Protein AF-A0A6A3Q837-F1 (afdb_monomer_lite)

Foldseek 3Di:
DDDPPDPPQADPVNVVLLVVLCVVQVDPDLVSLQVSQVSSQVPDDPPHDRDGSVNVVD

Organism: NCBI:txid53985

pLDDT: mean 74.54, std 13.24, range [38.47, 87.38]

Sequence (58 aa):
MTKRQGSSNYTISEMKCLLALVQRYLPASKTDWDLVAAAYNTRKEPRWKTRNAVSLTR

Structure (mmCIF, N/CA/C/O backbone):
data_AF-A0A6A3Q837-F1
#
_entry.id   AF-A0A6A3Q837-F1
#
loop_
_atom_site.group_PDB
_atom_site.id
_atom_site.type_symbol
_atom_site.label_atom_id
_atom_site.label_alt_id
_atom_site.label_comp_id
_atom_site.label_asym_id
_atom_site.label_entity_id
_atom_site.label_seq_id
_atom_site.pdbx_PDB_ins_code
_atom_site.Cartn_x
_atom_site.Cartn_y
_atom_site.Cartn_z
_atom_site.occupancy
_atom_site.B_iso_or_equiv
_atom_site.auth_seq_id
_atom_site.auth_comp_id
_atom_site.auth_asym_id
_atom_site.auth_atom_id
_atom_site.pdbx_PDB_model_num
ATOM 1 N N . MET A 1 1 ? 17.724 24.092 -15.646 1.00 38.47 1 MET A N 1
ATOM 2 C CA . MET A 1 1 ? 16.910 22.854 -15.641 1.00 38.47 1 MET A CA 1
ATOM 3 C C . MET A 1 1 ? 16.550 22.526 -14.200 1.00 38.47 1 MET A C 1
ATOM 5 O O . MET A 1 1 ? 17.432 22.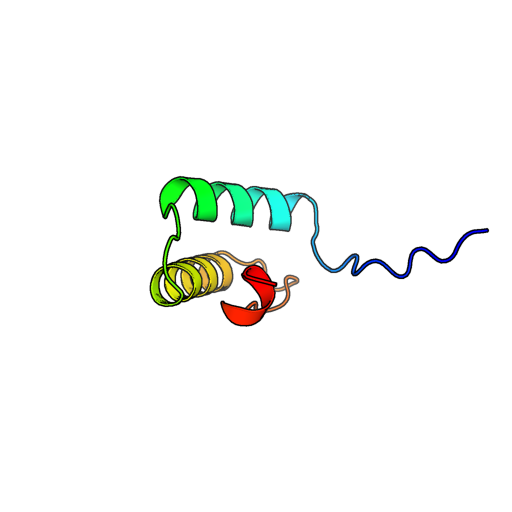240 -13.402 1.00 38.47 1 MET A O 1
ATOM 9 N N . THR A 1 2 ? 15.285 22.704 -13.834 1.00 41.75 2 THR A N 1
ATOM 10 C CA . THR A 1 2 ? 14.773 22.602 -12.462 1.00 41.75 2 THR A CA 1
ATOM 11 C C . THR A 1 2 ? 14.899 21.175 -11.927 1.00 41.75 2 THR A C 1
ATOM 13 O O . THR A 1 2 ? 14.449 20.217 -12.553 1.00 41.75 2 THR A O 1
ATOM 16 N N . LYS A 1 3 ? 15.535 21.044 -10.757 1.00 47.41 3 LYS A N 1
ATOM 17 C CA . LYS A 1 3 ? 15.722 19.791 -10.022 1.00 47.41 3 LYS A CA 1
ATOM 18 C C . LYS A 1 3 ? 14.368 19.120 -9.762 1.00 47.41 3 LYS A C 1
ATOM 20 O O . LYS A 1 3 ? 13.651 19.514 -8.848 1.00 47.41 3 LYS A O 1
ATOM 25 N N . ARG A 1 4 ? 14.028 18.068 -10.513 1.00 49.22 4 ARG A N 1
ATOM 26 C CA . ARG A 1 4 ? 12.950 17.141 -10.133 1.00 49.22 4 ARG A CA 1
ATOM 27 C C . ARG A 1 4 ? 13.479 16.199 -9.050 1.00 49.22 4 ARG A C 1
ATOM 29 O O . ARG A 1 4 ? 13.727 15.027 -9.298 1.00 49.22 4 ARG A O 1
ATOM 36 N N . GLN A 1 5 ? 13.669 16.716 -7.836 1.00 46.22 5 GLN A N 1
ATOM 37 C CA . GLN A 1 5 ? 13.833 15.896 -6.629 1.00 46.22 5 GLN A CA 1
ATOM 38 C C . GLN A 1 5 ? 12.466 15.354 -6.185 1.00 46.22 5 GLN A C 1
ATOM 40 O O . GLN A 1 5 ? 12.009 15.589 -5.074 1.00 46.22 5 GLN A O 1
ATOM 45 N N . GLY A 1 6 ? 11.790 14.650 -7.090 1.00 41.72 6 GLY A N 1
ATOM 46 C CA . GLY A 1 6 ? 10.570 13.911 -6.811 1.00 41.72 6 GLY A CA 1
ATOM 47 C C . GLY A 1 6 ? 10.864 12.440 -7.037 1.00 41.72 6 GLY A C 1
ATOM 48 O O . GLY A 1 6 ? 11.178 12.046 -8.157 1.00 41.72 6 GLY A O 1
ATOM 49 N N . SER A 1 7 ? 10.810 11.658 -5.963 1.00 48.94 7 SER A N 1
ATOM 50 C CA . SER A 1 7 ? 10.887 10.195 -5.914 1.00 48.94 7 SER A CA 1
ATOM 51 C C . SER A 1 7 ? 10.227 9.515 -7.131 1.00 48.94 7 SER A C 1
ATOM 53 O O . SER A 1 7 ? 9.060 9.145 -7.093 1.00 48.94 7 SER A O 1
ATOM 55 N N . SER A 1 8 ? 10.967 9.311 -8.225 1.00 51.34 8 SER A N 1
ATOM 56 C CA . SER A 1 8 ? 10.482 8.587 -9.414 1.00 51.34 8 SER A CA 1
ATOM 57 C C . SER A 1 8 ? 10.636 7.076 -9.224 1.00 51.34 8 SER A C 1
ATOM 59 O O . SER A 1 8 ? 11.125 6.370 -10.097 1.00 51.34 8 SER A O 1
ATOM 61 N N . ASN A 1 9 ? 10.289 6.572 -8.036 1.00 63.91 9 ASN A N 1
ATOM 62 C CA . ASN A 1 9 ? 10.457 5.162 -7.688 1.00 63.91 9 ASN A CA 1
ATOM 63 C C . ASN A 1 9 ? 9.266 4.288 -8.105 1.00 63.91 9 ASN A C 1
ATOM 65 O O . ASN A 1 9 ? 9.342 3.085 -7.889 1.00 63.91 9 ASN A O 1
ATOM 69 N N . TYR A 1 10 ? 8.192 4.863 -8.649 1.00 67.25 10 TYR A N 1
ATOM 70 C CA . TYR A 1 10 ? 6.995 4.132 -9.058 1.00 67.25 10 TYR A CA 1
ATOM 71 C C . TYR A 1 10 ? 6.886 4.149 -10.583 1.00 67.25 10 TYR A C 1
ATOM 73 O O . TYR A 1 10 ? 6.816 5.214 -11.196 1.00 67.25 10 TYR A O 1
ATOM 81 N N . THR A 1 11 ? 6.876 2.971 -11.207 1.00 77.69 11 THR A N 1
ATOM 82 C CA . THR A 1 11 ? 6.542 2.857 -12.635 1.00 77.69 11 THR A CA 1
ATOM 83 C C . THR A 1 11 ? 5.037 3.043 -12.844 1.00 77.69 11 THR A C 1
ATOM 85 O O . THR A 1 11 ? 4.249 2.863 -11.918 1.00 77.69 11 THR A O 1
ATOM 88 N N . ILE A 1 12 ? 4.600 3.362 -14.067 1.00 80.25 12 ILE A N 1
ATOM 89 C CA . ILE A 1 12 ? 3.163 3.494 -14.384 1.00 80.25 12 ILE A CA 1
ATOM 90 C C . ILE A 1 12 ? 2.406 2.195 -14.052 1.00 80.25 12 ILE A C 1
ATOM 92 O O . ILE A 1 12 ? 1.292 2.242 -13.535 1.00 80.25 12 ILE A O 1
ATOM 96 N N . SER A 1 13 ? 3.019 1.035 -14.302 1.00 80.75 13 SER A N 1
ATOM 97 C CA . SER A 1 13 ? 2.463 -0.272 -13.932 1.00 80.75 13 SER A CA 1
ATOM 98 C C . SER A 1 13 ? 2.351 -0.443 -12.415 1.00 80.75 13 SER A C 1
ATOM 100 O O . SER A 1 13 ? 1.322 -0.912 -11.931 1.00 80.75 13 SER A O 1
ATOM 102 N N . GLU A 1 14 ? 3.371 -0.001 -11.669 1.00 80.88 14 GLU A N 1
ATOM 103 C CA . GLU A 1 14 ? 3.386 0.000 -10.200 1.00 80.88 14 GLU A CA 1
ATOM 104 C C . GLU A 1 14 ? 2.238 0.854 -9.642 1.00 80.88 14 GLU A C 1
ATOM 106 O O . GLU A 1 14 ? 1.469 0.394 -8.800 1.00 80.88 14 GLU A O 1
ATOM 111 N N . MET A 1 15 ? 2.057 2.063 -10.188 1.00 82.19 15 MET A N 1
ATOM 112 C CA . MET A 1 15 ? 0.976 2.976 -9.808 1.00 82.19 15 MET A CA 1
ATOM 113 C C . MET A 1 15 ? -0.407 2.409 -10.133 1.00 82.19 15 MET A C 1
ATOM 115 O O . MET A 1 15 ? -1.294 2.471 -9.290 1.00 82.19 15 MET A O 1
ATOM 119 N N . LYS A 1 16 ? -0.605 1.826 -11.323 1.00 85.44 16 LYS A N 1
ATOM 120 C CA . LYS A 1 16 ? -1.885 1.198 -11.695 1.00 85.44 16 LYS A CA 1
ATOM 121 C C . LYS A 1 16 ? -2.227 0.025 -10.777 1.00 85.44 16 LYS A C 1
ATOM 123 O O . LYS A 1 16 ? -3.382 -0.123 -10.388 1.00 85.44 16 LYS A O 1
ATOM 128 N N . CYS A 1 17 ? -1.232 -0.785 -10.413 1.00 84.06 17 CYS A N 1
ATOM 129 C CA . CYS A 1 17 ? -1.419 -1.906 -9.496 1.00 84.06 17 CYS A CA 1
ATOM 130 C C . CYS A 1 17 ? -1.783 -1.413 -8.088 1.00 84.06 17 CYS A C 1
ATOM 132 O O . CYS A 1 17 ? -2.771 -1.868 -7.517 1.00 84.06 17 CYS A O 1
ATOM 134 N N . LEU A 1 18 ? -1.047 -0.425 -7.565 1.00 83.19 18 LEU A N 1
ATOM 135 C CA . LEU A 1 18 ? -1.346 0.201 -6.275 1.00 83.19 18 LEU A CA 1
ATOM 136 C C . LEU A 1 18 ? -2.730 0.851 -6.261 1.00 83.19 18 LEU A C 1
ATOM 138 O O . LEU A 1 18 ? -3.480 0.633 -5.319 1.00 83.19 18 LEU A O 1
ATOM 142 N N . LEU A 1 19 ? -3.105 1.582 -7.312 1.00 85.50 19 LEU A N 1
ATOM 143 C CA . LEU A 1 19 ? -4.419 2.216 -7.407 1.00 85.50 19 LEU A CA 1
ATOM 144 C C . LEU A 1 19 ? -5.545 1.175 -7.411 1.00 85.50 19 LEU A C 1
ATOM 146 O O . LEU A 1 19 ? -6.521 1.341 -6.688 1.00 85.50 19 LEU A O 1
ATOM 150 N N . ALA A 1 20 ? -5.390 0.079 -8.159 1.00 87.38 20 ALA A N 1
ATOM 151 C CA . ALA A 1 20 ? -6.362 -1.011 -8.1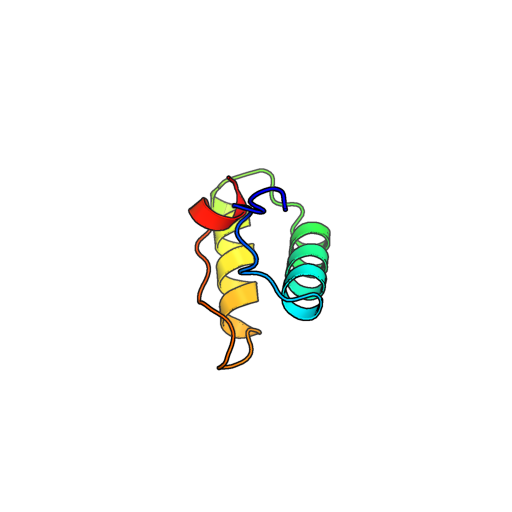69 1.00 87.38 20 ALA A CA 1
ATOM 152 C C . ALA A 1 20 ? -6.497 -1.683 -6.791 1.00 87.38 20 ALA A C 1
ATOM 154 O O . ALA A 1 20 ? -7.597 -2.067 -6.398 1.00 87.38 20 ALA A O 1
ATOM 155 N N . LEU A 1 21 ? -5.396 -1.811 -6.042 1.00 86.25 21 LEU A N 1
ATOM 156 C CA . LEU A 1 21 ? -5.416 -2.337 -4.677 1.00 86.25 21 LEU A CA 1
ATOM 157 C C . LEU A 1 21 ? -6.080 -1.350 -3.710 1.00 86.25 21 LEU A C 1
ATOM 159 O O . LEU A 1 21 ? -6.982 -1.740 -2.979 1.00 86.25 21 LEU A O 1
ATOM 163 N N . VAL A 1 22 ? -5.713 -0.070 -3.742 1.00 85.81 22 VAL A N 1
ATOM 164 C CA . VAL A 1 22 ? -6.317 0.968 -2.890 1.00 85.81 22 VAL A CA 1
ATOM 165 C C . VAL A 1 22 ? -7.815 1.104 -3.163 1.00 85.81 22 VAL A C 1
ATOM 167 O O . VAL A 1 22 ? -8.596 1.167 -2.224 1.00 85.81 22 VAL A O 1
ATOM 170 N N . GLN A 1 23 ? -8.246 1.071 -4.425 1.00 86.12 23 GLN A N 1
ATOM 171 C CA . GLN A 1 23 ? -9.672 1.091 -4.771 1.00 86.12 23 GLN A CA 1
ATOM 172 C C . GLN A 1 23 ? -10.415 -0.169 -4.313 1.00 86.12 23 GLN A C 1
ATOM 174 O O . GLN A 1 23 ? -11.595 -0.093 -3.990 1.00 86.12 23 GLN A O 1
ATOM 179 N N . ARG A 1 24 ? -9.744 -1.327 -4.280 1.00 84.81 24 ARG A N 1
ATOM 180 C CA . ARG A 1 24 ? -10.353 -2.594 -3.855 1.00 84.81 24 ARG A CA 1
ATOM 181 C C . ARG A 1 24 ? -10.449 -2.735 -2.338 1.00 84.81 24 ARG A C 1
ATOM 183 O O . ARG A 1 24 ? -11.429 -3.290 -1.857 1.00 84.81 24 ARG A O 1
ATOM 190 N N . TYR A 1 25 ? -9.432 -2.281 -1.612 1.00 80.56 25 TYR A N 1
ATOM 191 C CA . TYR A 1 25 ? -9.349 -2.409 -0.156 1.00 80.56 25 TYR A CA 1
ATOM 192 C C . TYR A 1 25 ? -9.848 -1.165 0.592 1.00 80.56 25 TYR A C 1
ATOM 194 O O . TYR A 1 25 ? -10.086 -1.270 1.787 1.00 80.56 25 TYR A O 1
ATOM 202 N N . LEU A 1 26 ? -10.014 -0.017 -0.087 1.00 83.19 26 LEU A N 1
ATOM 203 C CA . LEU A 1 26 ? -10.419 1.278 0.491 1.00 83.19 26 LEU A CA 1
ATOM 204 C C . LEU A 1 26 ? -9.763 1.536 1.858 1.00 83.19 26 LEU A C 1
ATOM 206 O O . LEU A 1 26 ? -10.458 1.700 2.861 1.00 83.19 26 LEU A O 1
ATOM 210 N N . PRO A 1 27 ? -8.419 1.520 1.922 1.00 77.38 27 PRO A N 1
ATOM 211 C CA . PRO A 1 27 ? -7.716 1.487 3.189 1.00 77.38 27 PRO A CA 1
ATOM 212 C C . PRO A 1 27 ? -7.962 2.768 3.992 1.00 77.38 27 PRO A C 1
ATOM 214 O O . PRO A 1 27 ? -7.474 3.843 3.640 1.00 77.38 27 PRO A O 1
ATOM 217 N N . ALA A 1 28 ? -8.713 2.642 5.085 1.00 80.75 28 ALA A N 1
ATOM 218 C CA . ALA A 1 28 ? -9.013 3.733 6.010 1.00 80.75 28 ALA A CA 1
ATOM 219 C C . ALA A 1 28 ? -8.094 3.705 7.241 1.00 80.75 28 ALA A C 1
ATOM 221 O O . ALA A 1 28 ? -7.862 4.737 7.869 1.00 80.75 28 ALA A O 1
ATOM 222 N N . SER A 1 29 ? -7.534 2.535 7.564 1.00 80.50 29 SER A N 1
ATOM 223 C CA . SER A 1 29 ? -6.649 2.328 8.707 1.00 80.50 29 SER A CA 1
ATOM 224 C C . SER A 1 29 ? -5.267 1.835 8.287 1.00 80.50 29 SER A C 1
ATOM 226 O O . SER A 1 29 ? -5.066 1.264 7.216 1.00 80.50 29 SER A O 1
ATOM 228 N N . LYS A 1 30 ? -4.284 2.002 9.178 1.00 8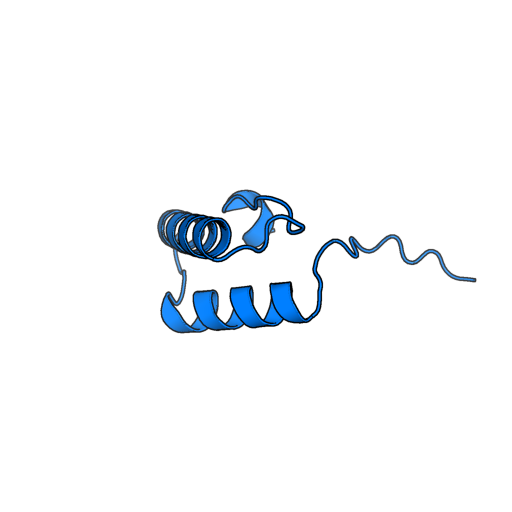0.06 30 LYS A N 1
ATOM 229 C CA . LYS A 1 30 ? -2.908 1.516 8.974 1.00 80.06 30 LYS A CA 1
ATOM 230 C C . LYS A 1 30 ? -2.848 0.012 8.665 1.00 80.06 30 LYS A C 1
ATOM 232 O O . LYS A 1 30 ? -2.017 -0.401 7.863 1.00 80.06 30 LYS A O 1
ATOM 237 N N . THR A 1 31 ? -3.732 -0.782 9.267 1.00 82.06 31 THR A N 1
ATOM 238 C CA . THR A 1 31 ? -3.849 -2.228 9.021 1.00 82.06 31 THR A CA 1
ATOM 239 C C . THR A 1 31 ? -4.272 -2.531 7.582 1.00 82.06 31 THR A C 1
ATOM 241 O O . THR A 1 31 ? -3.722 -3.433 6.959 1.00 82.06 31 THR A O 1
ATOM 244 N N . ASP A 1 32 ? -5.177 -1.735 7.008 1.00 83.88 32 ASP A N 1
ATOM 245 C CA . ASP A 1 32 ? -5.606 -1.903 5.616 1.00 83.88 32 ASP A CA 1
ATOM 246 C C . ASP A 1 32 ? -4.478 -1.562 4.637 1.00 83.88 32 ASP A C 1
ATOM 248 O O . ASP A 1 32 ? -4.295 -2.223 3.617 1.00 83.88 32 ASP A O 1
ATOM 252 N N . TRP A 1 33 ? -3.665 -0.558 4.969 1.00 84.12 33 TR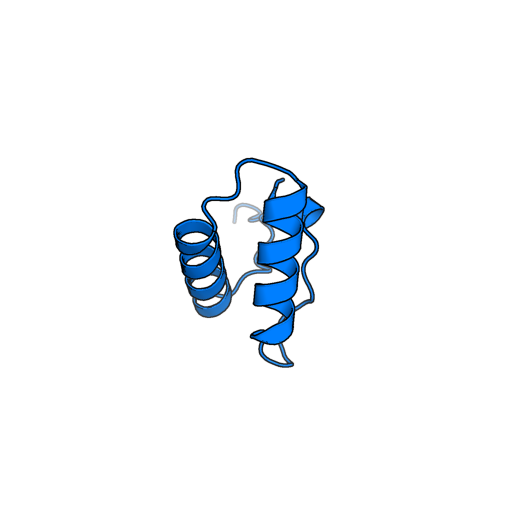P A N 1
ATOM 253 C CA . TRP A 1 33 ? -2.463 -0.237 4.201 1.00 84.12 33 TRP A CA 1
ATOM 254 C C . TRP A 1 33 ? -1.402 -1.338 4.266 1.00 84.12 33 TRP A C 1
ATOM 256 O O . TRP A 1 33 ? -0.658 -1.514 3.301 1.00 84.12 33 TRP A O 1
ATOM 266 N N . ASP A 1 34 ? -1.339 -2.094 5.362 1.00 84.50 34 ASP A N 1
ATOM 267 C CA . ASP A 1 34 ? -0.481 -3.277 5.472 1.00 84.50 34 ASP A CA 1
ATOM 268 C C . ASP A 1 34 ? -0.971 -4.404 4.555 1.00 84.50 34 ASP A C 1
ATOM 270 O O . ASP A 1 34 ? -0.180 -4.980 3.808 1.00 84.50 34 ASP A O 1
ATOM 274 N N . LEU A 1 35 ? -2.290 -4.614 4.485 1.00 84.00 35 LEU A N 1
ATOM 275 C CA . LEU A 1 35 ? -2.906 -5.541 3.531 1.00 84.00 35 LEU A CA 1
ATOM 276 C C . LEU A 1 35 ? -2.647 -5.128 2.077 1.00 84.00 35 LEU A C 1
ATOM 278 O O . LEU A 1 35 ? -2.277 -5.968 1.257 1.00 84.00 35 LEU A O 1
ATOM 282 N N . VAL A 1 36 ? -2.775 -3.838 1.750 1.00 84.69 36 VAL A N 1
ATOM 283 C CA . VAL A 1 36 ? -2.446 -3.307 0.417 1.00 84.69 36 VAL A CA 1
ATOM 284 C C . VAL A 1 36 ? -0.964 -3.504 0.103 1.00 84.69 36 VAL A C 1
ATOM 286 O O . VAL A 1 36 ? -0.630 -3.918 -1.006 1.00 84.69 36 VAL A O 1
ATOM 289 N N . ALA A 1 37 ? -0.071 -3.262 1.064 1.00 85.00 37 ALA A N 1
ATOM 290 C CA . ALA A 1 37 ? 1.365 -3.468 0.900 1.00 85.00 37 ALA A CA 1
ATOM 291 C C . ALA A 1 37 ? 1.717 -4.953 0.702 1.00 85.00 37 ALA A C 1
ATOM 293 O O . ALA A 1 37 ? 2.510 -5.280 -0.180 1.00 85.00 37 ALA A O 1
ATOM 294 N N . ALA A 1 38 ? 1.099 -5.863 1.456 1.00 85.31 38 ALA A N 1
ATOM 295 C CA . ALA A 1 38 ? 1.274 -7.305 1.302 1.00 85.31 38 ALA A CA 1
ATOM 296 C C . ALA A 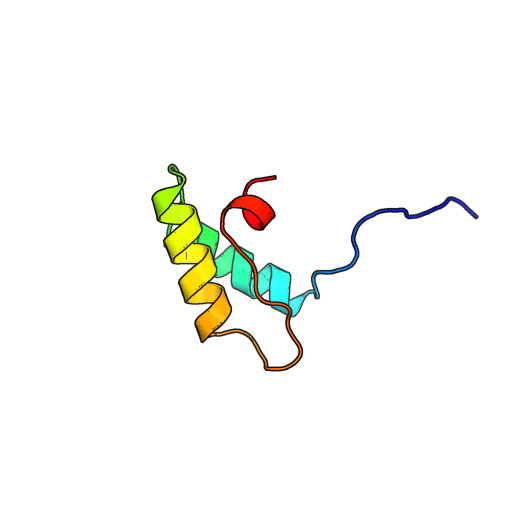1 38 ? 0.733 -7.806 -0.049 1.00 85.31 38 ALA A C 1
ATOM 298 O O . ALA A 1 38 ? 1.420 -8.534 -0.770 1.00 85.31 38 ALA A O 1
ATOM 299 N N . ALA A 1 39 ? -0.461 -7.362 -0.450 1.00 85.38 39 ALA A N 1
ATOM 300 C CA . ALA A 1 39 ? -1.055 -7.683 -1.749 1.00 85.38 39 ALA A CA 1
ATOM 301 C C . ALA A 1 39 ? -0.225 -7.123 -2.916 1.00 85.38 39 ALA A C 1
ATOM 303 O O . ALA A 1 39 ? -0.062 -7.761 -3.956 1.00 85.38 39 ALA A O 1
ATOM 304 N N . TYR A 1 40 ? 0.354 -5.940 -2.730 1.00 84.62 40 TYR A N 1
ATOM 305 C CA . TYR A 1 40 ? 1.295 -5.362 -3.670 1.00 84.62 40 TYR A CA 1
ATOM 306 C C . TYR A 1 40 ? 2.582 -6.195 -3.737 1.00 84.62 40 TYR A C 1
ATOM 308 O O . TYR A 1 40 ? 2.997 -6.574 -4.825 1.00 84.62 40 TYR A O 1
ATOM 316 N N . ASN A 1 41 ? 3.181 -6.555 -2.597 1.00 82.69 41 ASN A N 1
ATOM 317 C CA . ASN A 1 41 ? 4.439 -7.303 -2.541 1.00 82.69 41 ASN A CA 1
ATOM 318 C C . ASN A 1 41 ? 4.329 -8.744 -3.061 1.00 82.69 41 ASN A C 1
ATOM 320 O O . ASN A 1 41 ? 5.331 -9.296 -3.506 1.00 82.69 41 ASN A O 1
ATOM 324 N N . THR A 1 42 ? 3.136 -9.339 -3.027 1.00 82.56 42 THR A N 1
ATOM 325 C CA . THR A 1 42 ? 2.856 -10.664 -3.608 1.00 82.56 42 THR A CA 1
ATOM 326 C C . THR A 1 42 ? 2.636 -10.608 -5.119 1.00 82.56 42 THR A C 1
ATOM 328 O O . THR A 1 42 ? 3.008 -11.540 -5.824 1.00 82.56 42 THR A O 1
ATOM 331 N N . ARG A 1 43 ? 2.068 -9.511 -5.636 1.00 79.44 43 ARG A N 1
ATOM 332 C CA . ARG A 1 43 ? 1.871 -9.278 -7.080 1.00 79.44 43 ARG A CA 1
ATOM 333 C C . ARG A 1 43 ? 3.026 -8.555 -7.763 1.00 79.44 43 ARG A C 1
ATOM 335 O O . ARG A 1 43 ? 3.000 -8.409 -8.985 1.00 79.44 43 ARG A O 1
ATOM 342 N N . LYS A 1 44 ? 3.991 -8.045 -6.999 1.00 78.62 44 LYS A N 1
ATOM 343 C CA . LYS A 1 44 ? 5.065 -7.223 -7.544 1.00 78.62 44 LYS A CA 1
ATOM 344 C C . LYS A 1 44 ? 5.913 -8.040 -8.511 1.00 78.62 44 LYS A C 1
ATOM 346 O O . LYS A 1 44 ? 6.233 -9.201 -8.260 1.00 78.62 44 LYS A O 1
ATOM 351 N N . GLU A 1 45 ? 6.346 -7.402 -9.589 1.00 73.75 45 GLU A N 1
ATOM 352 C CA . GLU A 1 45 ? 7.376 -7.998 -10.428 1.00 73.75 45 GLU A CA 1
ATOM 353 C C . GLU A 1 45 ? 8.720 -8.027 -9.675 1.00 73.75 45 GLU A C 1
ATOM 355 O O . GLU A 1 45 ? 8.970 -7.162 -8.829 1.00 73.75 45 GLU A O 1
ATOM 360 N N . PRO A 1 46 ? 9.637 -8.958 -9.994 1.00 73.12 46 PRO A N 1
ATOM 361 C CA . PRO A 1 46 ? 10.936 -9.065 -9.317 1.00 73.12 46 PRO A CA 1
ATOM 362 C C . PRO A 1 46 ? 11.738 -7.753 -9.320 1.00 73.12 46 PRO A C 1
ATOM 364 O O . PRO A 1 46 ? 12.472 -7.454 -8.382 1.00 73.12 46 PRO A O 1
ATOM 367 N N . ARG A 1 47 ? 11.541 -6.943 -10.365 1.00 73.81 47 ARG A N 1
ATOM 368 C CA . ARG A 1 47 ? 12.139 -5.615 -10.566 1.00 73.81 47 ARG A CA 1
ATOM 369 C C . ARG A 1 47 ? 11.542 -4.501 -9.696 1.00 73.81 47 ARG A C 1
ATOM 371 O O . ARG A 1 47 ? 12.115 -3.416 -9.635 1.00 73.81 47 ARG A O 1
ATOM 378 N N . TRP A 1 48 ? 10.393 -4.719 -9.060 1.00 78.50 48 TRP A N 1
ATOM 379 C CA . TRP A 1 48 ? 9.726 -3.713 -8.235 1.00 78.50 48 TRP A CA 1
ATOM 380 C C . TRP A 1 48 ? 10.221 -3.783 -6.791 1.00 78.50 48 TRP A C 1
ATOM 382 O O . TRP A 1 48 ? 10.383 -4.860 -6.199 1.00 78.50 48 TRP A O 1
ATOM 392 N N . LYS A 1 49 ? 10.442 -2.608 -6.194 1.00 77.62 49 LYS A N 1
ATOM 393 C CA . LYS A 1 49 ? 10.854 -2.504 -4.791 1.00 77.62 49 LYS A CA 1
ATOM 394 C C . LYS A 1 49 ? 9.717 -2.968 -3.886 1.00 77.62 49 LYS A C 1
ATOM 396 O O . LYS A 1 49 ? 8.550 -2.682 -4.153 1.00 77.62 49 LYS A O 1
ATOM 401 N N . THR A 1 50 ? 10.066 -3.678 -2.816 1.00 76.31 50 THR A N 1
ATOM 402 C CA . THR A 1 50 ? 9.120 -3.973 -1.738 1.00 76.31 50 THR A CA 1
ATOM 403 C C . THR A 1 50 ? 8.652 -2.668 -1.104 1.00 76.31 50 THR A C 1
ATOM 405 O O . THR A 1 50 ? 9.446 -1.748 -0.890 1.00 76.31 50 THR A O 1
ATOM 408 N N . ARG A 1 51 ? 7.348 -2.572 -0.844 1.00 76.19 51 ARG A N 1
ATOM 409 C CA . ARG A 1 51 ? 6.732 -1.406 -0.205 1.00 76.19 51 ARG A CA 1
ATOM 410 C C . ARG A 1 51 ? 6.102 -1.819 1.106 1.00 76.19 51 ARG A C 1
ATOM 412 O O . ARG A 1 51 ? 5.531 -2.899 1.207 1.00 76.19 51 ARG A O 1
ATOM 419 N N . ASN A 1 52 ? 6.194 -0.925 2.079 1.00 77.31 52 ASN A N 1
ATOM 420 C CA . ASN A 1 52 ? 5.587 -1.087 3.391 1.00 77.31 52 ASN A CA 1
ATOM 421 C C . ASN A 1 52 ? 4.434 -0.086 3.508 1.00 77.31 52 ASN A C 1
ATOM 423 O O . ASN A 1 52 ? 4.490 0.970 2.872 1.00 77.31 52 ASN A O 1
ATOM 427 N N . ALA A 1 53 ? 3.446 -0.3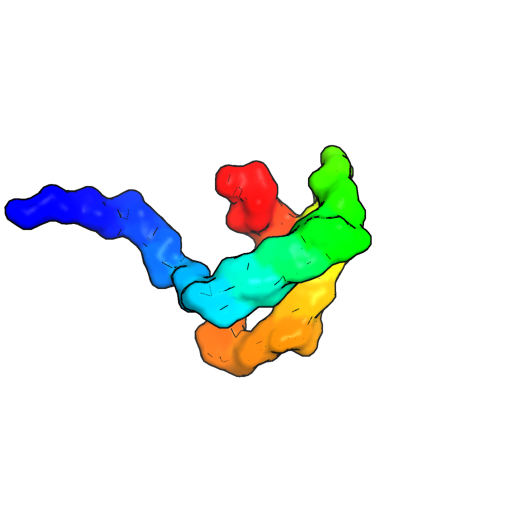68 4.362 1.00 70.56 53 ALA A N 1
ATOM 428 C CA . ALA A 1 53 ? 2.301 0.517 4.606 1.00 70.56 53 ALA A CA 1
ATOM 429 C C . ALA A 1 53 ? 2.731 1.978 4.826 1.00 70.56 53 ALA A C 1
ATOM 431 O O . ALA A 1 53 ? 2.240 2.889 4.173 1.00 70.56 53 ALA A O 1
ATOM 432 N N . VAL A 1 54 ? 3.762 2.186 5.650 1.00 70.88 54 VAL A N 1
ATOM 433 C CA . VAL A 1 54 ? 4.306 3.512 5.989 1.00 70.88 54 VAL A CA 1
ATOM 434 C C . VAL A 1 54 ? 4.843 4.279 4.770 1.00 70.88 54 VAL A C 1
ATOM 436 O O . VAL A 1 54 ? 4.826 5.504 4.757 1.00 70.88 54 VAL A O 1
ATOM 439 N N . SER A 1 55 ? 5.331 3.584 3.737 1.00 68.88 55 SER A N 1
ATOM 440 C CA . SER A 1 55 ? 5.807 4.214 2.495 1.00 68.88 55 SER A CA 1
ATOM 441 C C . SER A 1 55 ? 4.682 4.552 1.517 1.00 68.88 55 SER A C 1
ATOM 443 O O . SER A 1 55 ? 4.920 5.324 0.591 1.00 68.88 55 SER A O 1
ATOM 445 N N . LEU A 1 56 ? 3.502 3.950 1.690 1.00 67.69 56 LEU A N 1
ATOM 446 C CA . LEU A 1 56 ? 2.317 4.178 0.861 1.00 67.69 56 LEU A CA 1
ATOM 447 C C . LEU A 1 56 ? 1.383 5.237 1.462 1.00 67.69 56 LEU A C 1
ATOM 449 O O . LEU A 1 56 ? 0.689 5.912 0.714 1.00 67.69 56 LEU A O 1
ATOM 453 N N . THR A 1 57 ? 1.393 5.411 2.787 1.00 66.69 57 THR A N 1
ATOM 454 C CA . THR A 1 57 ? 0.565 6.401 3.500 1.00 66.69 57 THR A CA 1
ATOM 455 C C . THR A 1 57 ? 1.175 7.805 3.588 1.00 66.69 57 THR A C 1
ATOM 457 O O . THR A 1 57 ? 0.601 8.648 4.273 1.00 66.69 57 THR A O 1
ATOM 460 N N . ARG A 1 58 ? 2.369 8.041 3.027 1.00 55.94 58 ARG A N 1
ATOM 461 C CA . ARG A 1 58 ? 3.144 9.275 3.246 1.00 55.94 58 ARG A CA 1
ATOM 462 C C . ARG A 1 58 ? 2.961 10.304 2.141 1.00 55.94 58 ARG A C 1
ATOM 464 O O . ARG A 1 58 ? 2.941 9.891 0.962 1.00 55.94 58 ARG A O 1
#

Radius of gyration: 12.28 Å; chains: 1; bounding box: 27×34×25 Å

Secondary structure (DSSP, 8-state):
-----S-----HHHHHHHHHHHHHH---SHHHHHHHHHHHHHH--TTSPP--HHHH--